Protein AF-A0A3B9IX77-F1 (afdb_monomer)

pLDDT: mean 91.35, std 9.13, range [47.88, 98.19]

Structure (mmCIF, N/CA/C/O backbone):
data_AF-A0A3B9IX77-F1
#
_entry.id   AF-A0A3B9IX77-F1
#
loop_
_atom_site.group_PDB
_atom_site.id
_atom_site.type_symbol
_atom_site.label_atom_id
_atom_site.label_alt_id
_atom_site.label_comp_id
_atom_site.label_asym_id
_atom_site.label_entity_id
_atom_site.label_seq_id
_atom_site.pdbx_PDB_ins_code
_atom_site.Cartn_x
_atom_site.Cartn_y
_atom_site.Cartn_z
_atom_site.occupancy
_atom_site.B_iso_or_equiv
_atom_site.auth_seq_id
_atom_site.auth_comp_id
_atom_site.auth_asym_id
_atom_site.auth_atom_id
_atom_site.pdbx_PDB_model_num
ATOM 1 N N . MET A 1 1 ? -24.310 -6.214 18.527 1.00 47.88 1 MET A N 1
ATOM 2 C CA . MET A 1 1 ? -22.890 -6.308 18.955 1.00 47.88 1 MET A CA 1
ATOM 3 C C . MET A 1 1 ? -21.971 -6.995 17.936 1.00 47.88 1 MET A C 1
ATOM 5 O O . MET A 1 1 ? -20.987 -6.367 17.569 1.00 47.88 1 MET A O 1
ATOM 9 N N . LYS A 1 2 ? -22.270 -8.206 17.424 1.00 55.91 2 LYS A N 1
ATOM 10 C CA . LYS A 1 2 ? -21.395 -8.940 16.468 1.00 55.91 2 LYS A CA 1
ATOM 11 C C . LYS A 1 2 ? -21.002 -8.159 15.198 1.00 55.91 2 LYS A C 1
ATOM 13 O O . LYS A 1 2 ? -19.842 -8.207 14.802 1.00 55.91 2 LYS A O 1
ATOM 18 N N . ASN A 1 3 ? -21.922 -7.383 14.615 1.00 70.31 3 ASN A N 1
ATOM 19 C CA . ASN A 1 3 ? -21.665 -6.647 13.365 1.00 70.31 3 ASN A CA 1
ATOM 20 C C . ASN A 1 3 ? -20.536 -5.606 13.466 1.00 70.31 3 ASN A C 1
ATOM 22 O O . ASN A 1 3 ? -19.781 -5.416 12.517 1.00 70.31 3 ASN A O 1
ATOM 26 N N . ASN A 1 4 ? -20.370 -4.964 14.628 1.00 81.62 4 ASN A N 1
ATOM 27 C CA . ASN A 1 4 ? -19.323 -3.954 14.811 1.00 81.62 4 ASN A CA 1
ATOM 28 C C . ASN A 1 4 ? -17.925 -4.573 14.921 1.00 81.62 4 ASN A C 1
ATOM 30 O O . ASN A 1 4 ? -16.951 -3.937 14.529 1.00 81.62 4 ASN A O 1
ATOM 34 N N . ILE A 1 5 ? -17.821 -5.802 15.437 1.00 87.75 5 ILE A N 1
ATOM 35 C CA . ILE A 1 5 ? -16.543 -6.515 15.544 1.00 87.75 5 ILE A CA 1
ATOM 36 C C . ILE A 1 5 ? -16.096 -6.974 14.155 1.00 87.75 5 ILE A C 1
ATOM 38 O O . ILE A 1 5 ? -14.975 -6.678 13.756 1.00 87.75 5 ILE A O 1
ATOM 42 N N . ILE A 1 6 ? -16.994 -7.606 13.390 1.00 92.19 6 ILE A N 1
ATOM 43 C CA . ILE A 1 6 ? -16.704 -8.063 12.021 1.00 92.19 6 ILE A CA 1
ATOM 44 C C . ILE A 1 6 ? -16.261 -6.888 11.146 1.00 92.19 6 ILE A C 1
ATOM 46 O O . ILE A 1 6 ? -15.238 -6.973 10.474 1.00 92.19 6 ILE A O 1
ATOM 50 N N . LYS A 1 7 ? -16.968 -5.752 11.220 1.00 92.00 7 LYS A N 1
ATOM 51 C CA . LYS A 1 7 ? -16.583 -4.538 10.493 1.00 92.00 7 LYS A CA 1
ATOM 52 C C . LYS A 1 7 ? -15.148 -4.099 10.814 1.00 92.00 7 LYS A C 1
ATOM 54 O O . LYS A 1 7 ? -14.388 -3.802 9.899 1.00 92.00 7 LYS A O 1
ATOM 59 N N . LYS A 1 8 ? -14.765 -4.062 12.094 1.00 91.00 8 LYS A N 1
ATOM 60 C CA . LYS A 1 8 ? -13.407 -3.664 12.501 1.00 91.00 8 LYS A CA 1
ATOM 61 C C . LYS A 1 8 ? -12.341 -4.631 11.997 1.00 91.00 8 LYS A C 1
ATOM 63 O O . LYS A 1 8 ? -11.287 -4.178 11.567 1.00 91.00 8 LYS A O 1
ATOM 68 N N . VAL A 1 9 ? -12.626 -5.933 12.012 1.00 94.38 9 VAL A N 1
ATOM 69 C CA . VAL A 1 9 ? -11.723 -6.951 11.455 1.00 94.38 9 VAL A CA 1
ATOM 70 C C . VAL A 1 9 ? -11.527 -6.732 9.957 1.00 94.38 9 VAL A C 1
ATOM 72 O O . VAL A 1 9 ? -10.393 -6.726 9.495 1.00 94.38 9 VAL A O 1
ATOM 75 N N . LEU A 1 10 ? -12.599 -6.476 9.204 1.00 95.69 10 LEU A N 1
ATOM 76 C CA . LEU A 1 10 ? -12.502 -6.205 7.766 1.00 95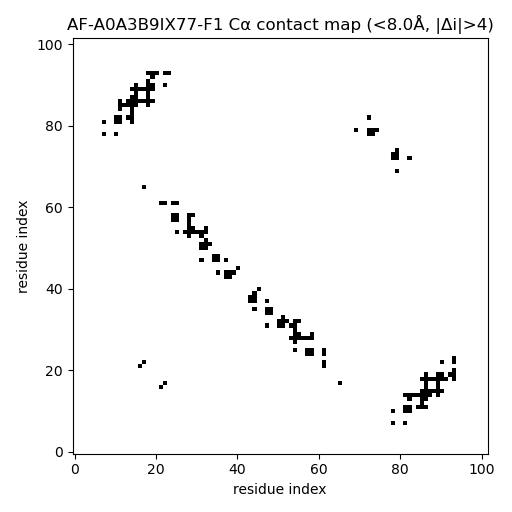.69 10 LEU A CA 1
ATOM 77 C C . LEU A 1 10 ? -11.697 -4.936 7.465 1.00 95.69 10 LEU A C 1
ATOM 79 O O . LEU A 1 10 ? -10.877 -4.942 6.554 1.00 95.69 10 LEU A O 1
ATOM 83 N N . ILE A 1 11 ? -11.881 -3.872 8.249 1.00 96.44 11 ILE A N 1
ATOM 84 C CA . ILE A 1 11 ? -11.089 -2.640 8.113 1.00 96.44 11 ILE A CA 1
ATOM 85 C C . ILE A 1 11 ? -9.606 -2.911 8.380 1.00 96.44 11 ILE A C 1
ATOM 87 O O . ILE A 1 11 ? -8.751 -2.434 7.636 1.00 96.44 11 ILE A O 1
ATOM 91 N N . ALA A 1 12 ? -9.301 -3.691 9.418 1.00 96.00 12 ALA A N 1
ATOM 92 C CA . ALA A 1 12 ? -7.932 -4.064 9.745 1.00 96.00 12 ALA A CA 1
ATOM 93 C C . ALA A 1 12 ? -7.291 -4.916 8.634 1.00 96.00 12 ALA A C 1
ATOM 95 O O . ALA A 1 12 ? -6.170 -4.644 8.211 1.00 96.00 12 ALA A O 1
ATOM 96 N N . LEU A 1 13 ? -8.014 -5.906 8.103 1.00 97.44 13 LEU A N 1
ATOM 97 C CA . LEU A 1 13 ? -7.552 -6.717 6.972 1.00 97.44 13 LEU A CA 1
ATOM 98 C C . LEU A 1 13 ? -7.326 -5.868 5.720 1.00 97.44 13 LEU A C 1
ATOM 100 O O . LEU A 1 13 ? -6.309 -6.025 5.054 1.00 97.44 13 LEU A O 1
ATOM 104 N N . HIS A 1 14 ? -8.235 -4.937 5.431 1.00 97.12 14 HIS A N 1
ATOM 105 C CA . HIS A 1 14 ? -8.089 -4.006 4.316 1.00 97.12 14 HIS A CA 1
ATOM 106 C C . HIS A 1 14 ? -6.860 -3.106 4.483 1.00 97.12 14 HIS A C 1
ATOM 108 O O . HIS A 1 14 ? -6.093 -2.951 3.540 1.00 97.12 14 HIS A O 1
ATOM 114 N N . GLY A 1 15 ? -6.617 -2.570 5.684 1.00 97.25 15 GLY A N 1
ATOM 115 C CA . GLY A 1 15 ? -5.406 -1.801 5.990 1.00 97.25 15 GLY A CA 1
ATOM 116 C C . GLY A 1 15 ? -4.128 -2.610 5.767 1.00 97.25 15 GLY A C 1
ATOM 117 O O . GLY A 1 15 ? -3.234 -2.150 5.061 1.00 97.25 15 GLY A O 1
ATOM 118 N N . LEU A 1 16 ? -4.069 -3.841 6.288 1.00 97.44 16 LEU A N 1
ATOM 119 C CA . LEU A 1 16 ? -2.938 -4.752 6.068 1.00 97.44 16 LEU A CA 1
ATOM 120 C C . LEU A 1 16 ? -2.723 -5.043 4.579 1.00 97.44 16 LEU A C 1
ATOM 122 O O . LEU A 1 16 ? -1.593 -4.999 4.099 1.00 97.44 16 LEU A O 1
ATOM 126 N N . PHE A 1 17 ? -3.804 -5.307 3.844 1.00 97.19 17 PHE A N 1
ATOM 127 C CA . PHE A 1 17 ? -3.749 -5.596 2.415 1.00 97.19 17 PHE A CA 1
ATOM 128 C C . PHE A 1 17 ? -3.231 -4.398 1.615 1.00 97.19 17 PHE A C 1
ATOM 130 O O . PHE A 1 17 ? -2.339 -4.561 0.788 1.00 97.19 17 PHE A O 1
ATOM 137 N N . GLN A 1 18 ? -3.725 -3.188 1.894 1.00 96.88 18 GLN A N 1
ATOM 138 C CA . GLN A 1 18 ? -3.222 -1.966 1.259 1.00 96.88 18 GLN A CA 1
ATOM 139 C C . GLN A 1 18 ? -1.749 -1.717 1.597 1.00 96.88 18 GLN A C 1
ATOM 141 O O . GLN A 1 18 ? -0.966 -1.388 0.712 1.00 96.88 18 GLN A O 1
ATOM 146 N N . GLY A 1 19 ? -1.358 -1.926 2.856 1.00 96.12 19 GLY A N 1
ATOM 147 C CA . GLY A 1 19 ? 0.012 -1.696 3.309 1.00 96.12 19 GLY A CA 1
ATOM 148 C C . GLY A 1 19 ? 1.02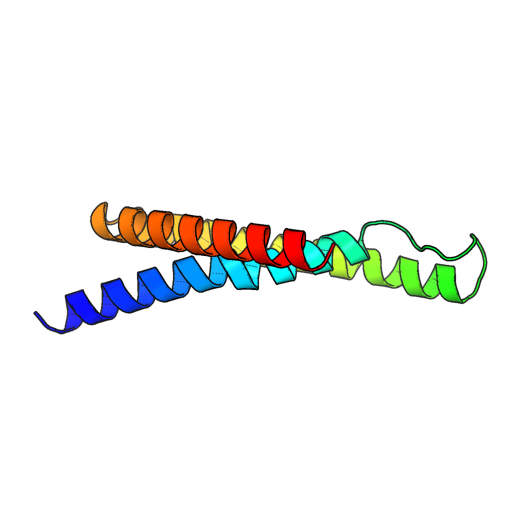0 -2.703 2.765 1.00 96.12 19 GLY A C 1
ATOM 149 O O . GLY A 1 19 ? 2.169 -2.337 2.565 1.00 96.12 19 GLY A O 1
ATOM 150 N N . PHE A 1 20 ? 0.611 -3.949 2.514 1.00 96.62 20 PHE A N 1
ATOM 151 C CA . PHE A 1 20 ? 1.511 -4.989 2.015 1.00 96.62 20 PHE A CA 1
ATOM 152 C C . PHE A 1 20 ? 1.358 -5.224 0.508 1.00 96.62 20 PHE A C 1
ATOM 154 O O . PHE A 1 20 ? 2.274 -4.964 -0.267 1.00 96.62 20 PHE A O 1
ATOM 161 N N . ILE A 1 21 ? 0.183 -5.690 0.076 1.00 95.94 21 ILE A N 1
ATOM 162 C CA . ILE A 1 21 ? -0.085 -6.044 -1.325 1.00 95.94 21 ILE A CA 1
ATOM 163 C C . ILE A 1 21 ? -0.219 -4.791 -2.191 1.00 95.94 21 ILE A C 1
ATOM 165 O O . ILE A 1 21 ? 0.295 -4.765 -3.305 1.00 95.94 21 ILE A O 1
ATOM 169 N N . GLY A 1 22 ? -0.862 -3.739 -1.678 1.00 96.00 22 GLY A N 1
ATOM 170 C CA . GLY A 1 22 ? -0.961 -2.457 -2.382 1.00 96.00 22 GLY A CA 1
ATOM 171 C C . GLY A 1 22 ? 0.409 -1.819 -2.627 1.00 96.00 22 GLY A C 1
ATOM 172 O O . GLY A 1 22 ? 0.689 -1.372 -3.739 1.00 96.00 22 GLY A O 1
ATOM 173 N N . LEU A 1 23 ? 1.303 -1.858 -1.632 1.00 95.81 23 LEU A N 1
ATOM 174 C CA . LEU A 1 23 ? 2.684 -1.413 -1.820 1.00 95.81 23 LEU A CA 1
ATOM 175 C C . LEU A 1 23 ? 3.473 -2.304 -2.778 1.00 95.81 23 LEU A C 1
ATOM 177 O O . LEU A 1 23 ? 4.187 -1.762 -3.614 1.00 95.81 23 LEU A O 1
ATOM 181 N N . TRP A 1 24 ? 3.317 -3.630 -2.723 1.00 94.81 24 TRP A N 1
ATOM 182 C CA . TRP A 1 24 ? 3.938 -4.526 -3.705 1.00 94.81 24 TRP A CA 1
ATOM 183 C C . TRP A 1 24 ? 3.489 -4.203 -5.134 1.00 94.81 24 TRP A C 1
ATOM 185 O O . TRP A 1 24 ? 4.314 -4.071 -6.032 1.00 94.81 24 TRP A O 1
ATOM 195 N N . TRP A 1 25 ? 2.190 -3.987 -5.336 1.00 95.88 25 TRP A N 1
ATOM 196 C CA . TRP A 1 25 ? 1.632 -3.559 -6.617 1.00 95.88 25 TRP A CA 1
AT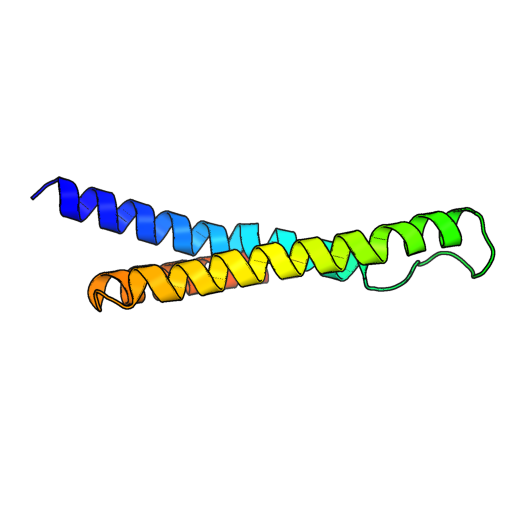OM 197 C C . TRP A 1 25 ? 2.230 -2.231 -7.094 1.00 95.88 25 TRP A C 1
ATOM 199 O O . TRP A 1 25 ? 2.676 -2.123 -8.234 1.00 95.88 25 TRP A O 1
ATOM 209 N N . SER A 1 26 ? 2.293 -1.226 -6.215 1.00 95.69 26 SER A N 1
ATOM 210 C CA . SER A 1 26 ? 2.909 0.063 -6.541 1.00 95.69 26 SER A CA 1
ATOM 211 C C . SER A 1 26 ? 4.408 -0.064 -6.821 1.00 95.69 26 SER A C 1
ATOM 213 O O . SER A 1 26 ? 4.921 0.662 -7.665 1.00 95.69 26 SER A O 1
ATOM 215 N N . PHE A 1 27 ? 5.110 -0.964 -6.133 1.00 93.75 27 PHE A N 1
ATOM 216 C CA . PHE A 1 27 ? 6.534 -1.220 -6.328 1.00 93.75 27 PHE A CA 1
ATOM 217 C C . PHE A 1 27 ? 6.816 -1.850 -7.695 1.00 93.75 27 PHE A C 1
ATOM 219 O O . PHE A 1 27 ? 7.710 -1.392 -8.398 1.00 93.75 27 PHE A O 1
ATOM 226 N N . VAL A 1 28 ? 5.997 -2.817 -8.127 1.00 93.06 28 VAL A N 1
ATOM 227 C CA . VAL A 1 28 ? 6.047 -3.350 -9.502 1.00 93.06 28 VAL A CA 1
ATOM 228 C C . VAL A 1 28 ? 5.735 -2.253 -10.524 1.00 93.06 28 VAL A C 1
ATOM 230 O O . VAL A 1 28 ? 6.409 -2.152 -11.543 1.00 93.06 28 VAL A O 1
ATOM 233 N N . GLY A 1 29 ? 4.767 -1.378 -10.231 1.00 94.62 29 GLY A N 1
ATOM 234 C CA . GLY A 1 29 ? 4.480 -0.223 -11.082 1.00 94.62 29 GLY A CA 1
ATOM 235 C C . GLY A 1 29 ? 5.677 0.722 -11.233 1.00 94.62 29 GLY A C 1
ATOM 236 O O . GLY A 1 29 ? 5.937 1.198 -12.334 1.00 94.62 29 GLY A O 1
ATOM 237 N N . ILE A 1 30 ? 6.441 0.953 -10.158 1.00 93.12 30 ILE A N 1
ATOM 238 C CA . ILE A 1 30 ? 7.699 1.713 -10.217 1.00 93.12 30 ILE A CA 1
ATOM 239 C C . ILE A 1 30 ? 8.717 0.985 -11.093 1.00 93.12 30 ILE A C 1
ATOM 241 O O . ILE A 1 30 ? 9.313 1.634 -11.944 1.00 93.12 30 ILE A O 1
ATOM 245 N N . ALA A 1 31 ? 8.868 -0.333 -10.929 1.00 90.69 31 ALA A N 1
ATOM 246 C CA . ALA A 1 31 ? 9.795 -1.134 -11.726 1.00 90.69 31 ALA A CA 1
ATOM 247 C C . ALA A 1 31 ? 9.520 -1.024 -13.237 1.00 90.69 31 ALA A C 1
ATOM 249 O O . ALA A 1 31 ? 10.464 -0.954 -14.010 1.00 90.69 31 ALA A O 1
ATOM 250 N N . PHE A 1 32 ? 8.251 -0.935 -13.650 1.00 90.44 32 PHE A N 1
ATOM 251 C CA . PHE A 1 32 ? 7.871 -0.721 -15.055 1.00 90.44 32 PHE A CA 1
ATOM 252 C C . PHE A 1 32 ? 8.119 0.708 -15.565 1.00 90.44 32 PHE A C 1
ATOM 254 O O . PHE A 1 32 ? 8.207 0.915 -16.769 1.00 90.44 32 PHE A O 1
ATOM 261 N N . ILE A 1 33 ? 8.189 1.708 -14.680 1.00 90.75 33 ILE A N 1
ATOM 262 C CA . ILE A 1 33 ? 8.491 3.103 -15.055 1.00 90.75 33 ILE A CA 1
ATOM 263 C C . ILE A 1 33 ? 10.003 3.333 -15.123 1.00 90.75 33 ILE A C 1
ATOM 265 O O . ILE A 1 33 ? 10.492 4.085 -15.973 1.00 90.75 33 ILE A O 1
ATOM 269 N N . THR A 1 34 ? 10.752 2.748 -14.187 1.00 84.25 34 THR A N 1
ATOM 270 C CA . THR A 1 34 ? 12.212 2.801 -14.205 1.00 84.25 34 THR A CA 1
ATOM 271 C C . THR A 1 34 ? 12.712 2.065 -15.441 1.00 84.25 34 THR A C 1
ATOM 273 O O . THR A 1 34 ? 12.346 0.921 -15.665 1.00 84.25 34 THR A O 1
ATOM 276 N N . HIS A 1 35 ? 13.472 2.786 -16.261 1.00 67.19 35 HIS A N 1
ATOM 277 C CA . HIS A 1 35 ? 13.782 2.461 -17.650 1.00 67.19 35 HIS A CA 1
ATOM 278 C C . HIS A 1 35 ? 14.434 1.085 -17.880 1.00 67.19 35 HIS A C 1
ATOM 280 O O . HIS A 1 35 ? 14.989 0.505 -16.946 1.00 67.19 35 HIS A O 1
ATOM 286 N N . PRO A 1 36 ? 14.407 0.611 -19.141 1.00 61.16 36 PRO A N 1
ATOM 287 C CA . PRO A 1 36 ? 14.916 -0.696 -19.541 1.00 61.16 36 PRO A CA 1
ATOM 288 C C . PRO A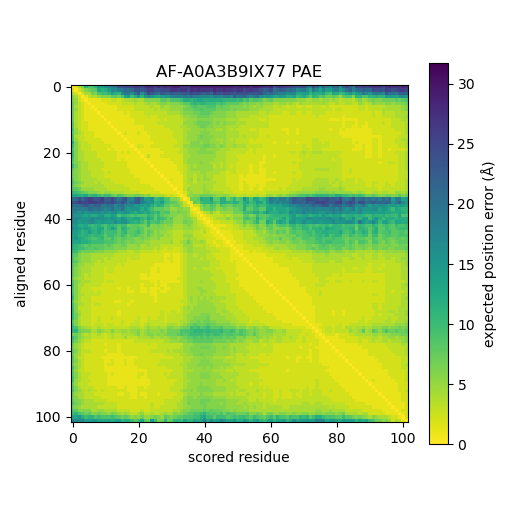 1 36 ? 16.400 -0.863 -19.188 1.00 61.16 36 PRO A C 1
ATOM 290 O O . PRO A 1 36 ? 17.202 0.022 -19.486 1.00 61.16 36 PRO A O 1
ATOM 293 N N . ASP A 1 37 ? 16.795 -2.027 -18.664 1.00 66.75 37 ASP A N 1
ATOM 294 C CA . ASP A 1 37 ? 18.208 -2.467 -18.680 1.00 66.75 37 ASP A CA 1
ATOM 295 C C . ASP A 1 37 ? 18.716 -2.686 -20.128 1.00 66.75 37 ASP A C 1
ATOM 297 O O . ASP A 1 37 ? 19.912 -2.864 -20.382 1.00 66.75 37 ASP A O 1
ATOM 301 N N . SER A 1 38 ? 17.791 -2.680 -21.091 1.00 76.31 38 SER A N 1
ATOM 302 C CA . SER A 1 38 ? 18.001 -2.853 -22.524 1.00 76.31 38 SER A CA 1
ATOM 303 C C . SER A 1 38 ? 18.693 -1.637 -23.160 1.00 76.31 38 SER A C 1
ATOM 305 O O . SER A 1 38 ? 18.510 -0.491 -22.756 1.00 76.31 38 SER A O 1
ATOM 307 N N . SER A 1 39 ? 19.511 -1.864 -24.192 1.00 82.88 39 SER A N 1
ATOM 308 C CA . SER A 1 39 ? 20.179 -0.770 -24.914 1.00 82.88 39 SER A CA 1
ATOM 309 C C . SER A 1 39 ? 19.198 -0.009 -25.819 1.00 82.88 39 SER A C 1
ATOM 311 O O . SER A 1 39 ? 18.410 -0.656 -26.507 1.00 82.88 39 SER A O 1
ATOM 313 N N . PRO A 1 40 ? 19.274 1.333 -25.910 1.00 82.25 40 P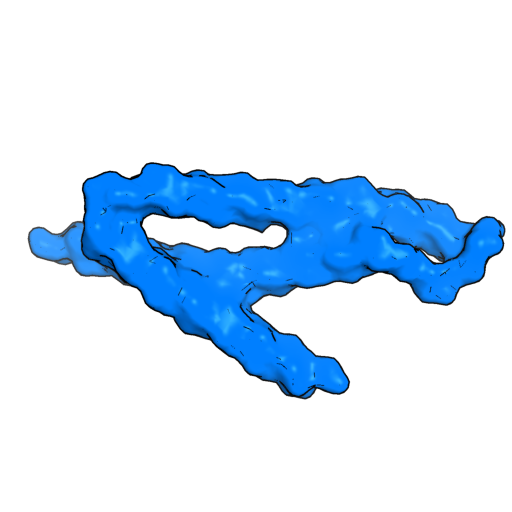RO A N 1
ATOM 314 C CA . PRO A 1 40 ? 18.399 2.107 -26.787 1.00 82.25 40 PRO A CA 1
ATOM 315 C C . PRO A 1 40 ? 18.426 1.617 -28.240 1.00 82.25 40 PRO A C 1
ATOM 317 O O . PRO A 1 40 ? 19.497 1.417 -28.818 1.00 82.25 40 PRO A O 1
ATOM 320 N N . GLY A 1 41 ? 17.242 1.456 -28.836 1.00 80.81 41 GLY A N 1
ATOM 321 C CA . GLY A 1 41 ? 17.076 1.024 -30.229 1.00 80.81 41 GLY A CA 1
ATOM 322 C C . GLY A 1 41 ? 17.123 -0.491 -30.459 1.00 80.81 41 GLY A C 1
ATOM 323 O O . GLY A 1 41 ? 17.123 -0.922 -31.613 1.00 80.81 41 GLY A O 1
ATOM 324 N N . THR A 1 42 ? 17.166 -1.312 -29.403 1.00 87.06 42 THR A N 1
ATOM 325 C CA . THR A 1 42 ? 16.904 -2.754 -29.522 1.00 87.06 42 THR A CA 1
ATOM 326 C C . THR A 1 42 ? 15.402 -3.037 -29.519 1.00 87.06 42 THR A C 1
ATOM 328 O O . THR A 1 42 ? 14.600 -2.238 -29.046 1.00 87.06 42 THR A O 1
ATOM 331 N N . LYS A 1 43 ? 15.007 -4.213 -30.015 1.00 84.62 43 LYS A N 1
ATOM 332 C CA . LYS A 1 43 ? 13.617 -4.683 -29.910 1.00 84.62 43 LYS A CA 1
ATOM 333 C C . LYS A 1 43 ? 13.140 -4.725 -28.452 1.00 84.62 43 LYS A C 1
ATOM 335 O O . LYS A 1 43 ? 12.020 -4.328 -28.163 1.00 84.62 43 LYS A O 1
ATOM 340 N N . ASP A 1 44 ? 14.018 -5.156 -27.551 1.00 83.88 44 ASP A N 1
ATOM 341 C CA . ASP A 1 44 ? 13.725 -5.266 -26.120 1.00 83.88 44 ASP A CA 1
ATOM 342 C C . ASP A 1 44 ? 13.485 -3.881 -25.486 1.00 83.88 44 ASP A C 1
ATOM 344 O O . ASP A 1 44 ? 12.601 -3.728 -24.653 1.00 83.88 44 ASP A O 1
ATOM 348 N N . TRP A 1 45 ? 14.186 -2.840 -25.956 1.00 84.44 45 TRP A N 1
ATOM 349 C CA . TRP A 1 45 ? 13.945 -1.454 -25.540 1.00 84.44 45 TRP A CA 1
ATOM 350 C C . TRP A 1 45 ? 12.532 -0.968 -25.887 1.00 84.44 45 TRP A C 1
ATOM 352 O O . TRP A 1 45 ? 11.869 -0.360 -25.050 1.00 84.44 45 TRP A O 1
ATOM 362 N N . GLU A 1 46 ? 12.053 -1.248 -27.103 1.00 84.44 46 GLU A N 1
ATOM 363 C CA . GLU A 1 46 ? 10.697 -0.869 -27.525 1.00 84.44 46 GLU A CA 1
ATOM 364 C C . GLU A 1 46 ? 9.614 -1.603 -26.714 1.00 84.44 46 GLU A C 1
ATOM 366 O O . GLU A 1 46 ? 8.567 -1.029 -26.403 1.00 84.44 46 GLU A O 1
ATOM 371 N N . GLU A 1 47 ? 9.859 -2.866 -26.353 1.00 84.00 47 GLU A N 1
ATOM 372 C CA . GLU A 1 47 ? 8.949 -3.658 -25.516 1.00 84.00 47 GLU A CA 1
ATOM 373 C C . GLU A 1 47 ? 8.898 -3.138 -24.074 1.00 84.00 47 GLU A C 1
ATOM 375 O O . GLU A 1 47 ? 7.811 -2.996 -23.508 1.00 84.00 47 GLU A O 1
ATOM 380 N N . ASP A 1 48 ? 10.051 -2.795 -23.503 1.00 84.56 48 ASP A N 1
ATOM 381 C CA . ASP A 1 48 ? 10.147 -2.268 -22.145 1.00 84.56 48 ASP A CA 1
ATOM 382 C C . ASP A 1 48 ? 9.523 -0.857 -22.036 1.00 84.56 48 ASP A C 1
ATOM 384 O O . ASP A 1 48 ? 8.787 -0.568 -21.087 1.00 84.56 48 ASP A O 1
ATOM 388 N N . GLU A 1 49 ? 9.706 0.014 -23.039 1.00 88.38 49 GLU A N 1
ATOM 389 C CA . GLU A 1 49 ? 9.041 1.328 -23.092 1.00 88.38 49 GLU A CA 1
ATOM 390 C C . GLU A 1 49 ? 7.508 1.217 -23.146 1.00 88.38 49 GLU A C 1
ATOM 392 O O . GLU A 1 49 ? 6.794 2.048 -22.571 1.00 88.38 49 GLU A O 1
ATOM 397 N N . ALA A 1 50 ? 6.975 0.169 -23.783 1.00 88.69 50 ALA A N 1
ATOM 398 C CA . ALA A 1 50 ? 5.534 -0.064 -23.858 1.00 88.69 50 ALA A CA 1
ATOM 399 C C . ALA A 1 50 ? 4.897 -0.382 -22.488 1.00 88.69 50 ALA A C 1
ATOM 401 O O . ALA A 1 50 ? 3.681 -0.231 -22.327 1.00 88.69 50 ALA A O 1
ATOM 402 N N . LEU A 1 51 ? 5.692 -0.781 -21.486 1.00 90.00 51 LEU A N 1
ATOM 403 C CA . LEU A 1 51 ? 5.227 -1.059 -20.122 1.00 90.00 51 LEU A CA 1
ATOM 404 C C . LEU A 1 51 ? 5.165 0.193 -19.234 1.00 90.00 51 LEU A C 1
ATOM 406 O O . LEU A 1 51 ? 4.445 0.191 -18.230 1.00 90.00 51 LEU A O 1
ATOM 410 N N . ILE A 1 52 ? 5.821 1.291 -19.617 1.00 91.62 52 ILE A N 1
ATOM 411 C CA . ILE A 1 52 ? 5.845 2.539 -18.837 1.00 91.62 52 ILE A CA 1
ATOM 412 C C . ILE A 1 52 ? 4.425 3.058 -18.524 1.00 91.62 52 ILE A C 1
ATOM 414 O O . ILE A 1 52 ? 4.135 3.345 -17.355 1.00 91.62 52 ILE A O 1
ATOM 418 N N . PRO A 1 53 ? 3.480 3.143 -19.490 1.00 94.25 53 PRO A N 1
ATOM 419 C CA . PRO A 1 53 ? 2.108 3.562 -19.197 1.00 94.25 53 PRO A CA 1
ATOM 420 C C . PRO A 1 53 ? 1.398 2.630 -18.209 1.00 94.25 53 PRO A C 1
ATOM 422 O O . PRO A 1 53 ? 0.616 3.093 -17.375 1.00 94.25 53 PRO A O 1
ATOM 425 N N . VAL A 1 54 ? 1.684 1.324 -18.272 1.00 93.69 54 VAL A N 1
ATOM 426 C CA . VAL A 1 54 ? 1.121 0.327 -17.351 1.00 93.69 54 VAL A CA 1
ATOM 427 C C . VAL A 1 54 ? 1.584 0.619 -15.928 1.00 93.69 54 VAL A C 1
ATOM 429 O O . VAL A 1 54 ? 0.752 0.665 -15.021 1.00 93.69 54 VAL A O 1
ATOM 432 N N . GLY A 1 55 ? 2.873 0.912 -15.733 1.00 94.69 55 GLY A N 1
ATOM 433 C CA . GLY A 1 55 ? 3.418 1.280 -14.427 1.00 94.69 55 GLY A CA 1
ATOM 434 C C . GLY A 1 55 ? 2.714 2.488 -13.798 1.00 94.69 55 GLY A C 1
ATOM 435 O O . GLY A 1 55 ? 2.300 2.435 -12.635 1.00 94.69 55 GLY A O 1
ATOM 436 N N . TYR A 1 56 ? 2.461 3.547 -14.577 1.00 95.75 56 TYR A N 1
ATOM 437 C CA . TYR A 1 56 ? 1.703 4.712 -14.097 1.00 95.75 56 TYR A CA 1
ATOM 438 C C . TYR A 1 56 ? 0.262 4.365 -13.710 1.00 95.75 56 TYR A C 1
ATOM 440 O O . TYR A 1 56 ? -0.214 4.801 -12.659 1.00 95.75 56 TYR A O 1
ATOM 448 N N . ILE A 1 57 ? -0.432 3.563 -14.524 1.00 97.19 57 ILE A N 1
ATOM 449 C CA . ILE A 1 57 ? -1.804 3.120 -14.234 1.00 97.19 57 ILE A CA 1
ATOM 450 C C . ILE A 1 57 ? -1.840 2.299 -12.940 1.00 97.19 57 ILE A C 1
ATOM 452 O O . ILE A 1 57 ? -2.730 2.495 -12.111 1.00 97.19 57 ILE A O 1
ATOM 456 N N . MET A 1 58 ? -0.859 1.419 -12.725 1.00 97.25 58 MET A N 1
ATOM 457 C CA . MET A 1 58 ? -0.761 0.607 -11.512 1.00 97.25 58 MET A CA 1
ATOM 458 C C . MET A 1 58 ? -0.652 1.471 -10.251 1.00 97.25 58 MET A C 1
ATOM 460 O O . MET A 1 58 ? -1.424 1.271 -9.307 1.00 97.25 58 MET A O 1
ATOM 464 N N . ILE A 1 59 ? 0.253 2.456 -10.247 1.00 97.25 59 ILE A N 1
ATOM 465 C CA . ILE A 1 59 ? 0.426 3.391 -9.124 1.00 97.25 59 ILE A CA 1
ATOM 466 C C . ILE A 1 59 ? -0.842 4.228 -8.924 1.00 97.25 59 ILE A C 1
ATOM 468 O O . ILE A 1 59 ? -1.300 4.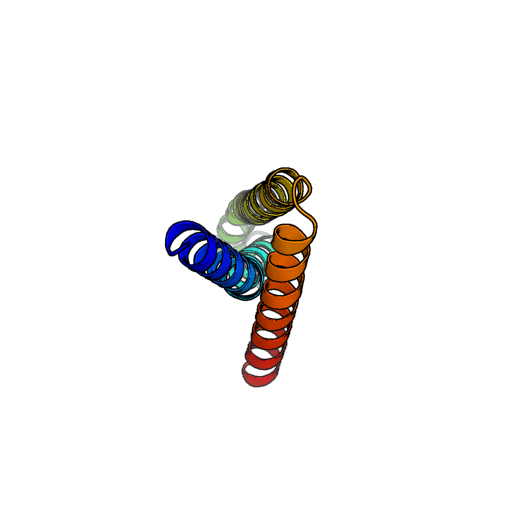402 -7.794 1.00 97.25 59 ILE A O 1
ATOM 472 N N . LEU A 1 60 ? -1.454 4.708 -10.010 1.00 97.56 60 LEU A N 1
ATOM 473 C CA . LEU A 1 60 ? -2.674 5.508 -9.947 1.00 97.56 60 LEU A CA 1
ATOM 474 C C . LEU A 1 60 ? -3.835 4.734 -9.307 1.00 97.56 60 LEU A C 1
ATOM 476 O O . LEU A 1 60 ? -4.508 5.266 -8.425 1.00 97.56 60 LEU A O 1
ATOM 480 N N . ILE A 1 61 ? -4.048 3.472 -9.697 1.00 97.31 61 ILE A N 1
ATOM 481 C CA . ILE A 1 61 ? -5.077 2.606 -9.100 1.00 97.31 61 ILE A CA 1
ATOM 482 C C . ILE A 1 61 ? -4.839 2.447 -7.596 1.00 97.31 61 ILE A C 1
ATOM 484 O O . ILE A 1 61 ? -5.776 2.601 -6.808 1.00 97.31 61 ILE A O 1
ATOM 488 N N . TYR A 1 62 ? -3.594 2.188 -7.186 1.00 97.38 62 TYR A N 1
ATOM 489 C CA . TYR A 1 62 ? -3.241 2.076 -5.772 1.00 97.38 62 TYR A CA 1
ATOM 490 C C . TYR A 1 62 ? -3.572 3.364 -5.000 1.00 97.38 62 TYR A C 1
ATOM 492 O O . TYR A 1 62 ? -4.262 3.314 -3.978 1.00 97.38 62 TYR A O 1
ATOM 500 N N . LEU A 1 63 ? -3.161 4.526 -5.516 1.00 97.50 63 LEU A N 1
ATOM 501 C CA . LEU A 1 63 ? -3.422 5.820 -4.881 1.00 97.50 63 LEU A CA 1
ATOM 502 C C . LEU A 1 63 ? -4.920 6.135 -4.783 1.00 97.50 63 LEU A C 1
ATOM 504 O O . LEU A 1 63 ? -5.369 6.629 -3.748 1.00 97.50 63 LEU A O 1
ATOM 508 N N . ILE A 1 64 ? -5.705 5.818 -5.818 1.00 97.94 64 ILE A N 1
ATOM 509 C CA . ILE A 1 64 ? -7.162 6.014 -5.816 1.00 97.94 64 ILE A CA 1
ATOM 510 C C . ILE A 1 64 ? -7.818 5.168 -4.721 1.00 97.94 64 ILE A C 1
ATOM 512 O O . ILE A 1 64 ? -8.627 5.687 -3.949 1.00 97.94 64 ILE A O 1
ATOM 516 N N . ILE A 1 65 ? -7.464 3.884 -4.612 1.00 97.06 65 ILE A N 1
ATOM 517 C CA . ILE A 1 65 ? -8.039 2.988 -3.598 1.00 97.06 65 ILE A CA 1
ATOM 518 C C . ILE A 1 65 ? -7.630 3.435 -2.190 1.00 97.06 65 ILE A C 1
ATOM 520 O O . ILE A 1 65 ? -8.465 3.461 -1.278 1.00 97.06 65 ILE A O 1
ATOM 524 N N . LEU A 1 66 ? -6.369 3.830 -2.004 1.00 97.12 66 LEU A N 1
ATOM 525 C CA . LEU A 1 66 ? -5.876 4.338 -0.729 1.00 97.12 66 LEU A CA 1
ATOM 526 C C . LEU A 1 66 ? -6.631 5.612 -0.316 1.00 97.12 66 LEU A C 1
ATOM 528 O O . LEU A 1 66 ? -7.158 5.682 0.795 1.00 97.12 66 LEU A O 1
ATOM 532 N N . ALA A 1 67 ? -6.764 6.583 -1.223 1.00 97.31 67 ALA A N 1
ATOM 533 C CA . ALA A 1 67 ? -7.498 7.824 -0.982 1.00 97.31 67 ALA A CA 1
ATOM 534 C C . ALA A 1 67 ? -8.984 7.572 -0.679 1.00 97.31 67 ALA A C 1
ATOM 536 O O . ALA A 1 67 ? -9.524 8.126 0.283 1.00 97.31 67 ALA A O 1
ATOM 537 N N . ALA A 1 68 ? -9.635 6.687 -1.440 1.00 97.00 68 ALA A N 1
ATOM 538 C CA . ALA A 1 68 ? -11.017 6.283 -1.192 1.00 97.00 68 ALA A CA 1
ATOM 539 C C . ALA A 1 68 ? -11.181 5.649 0.199 1.00 97.00 68 ALA A C 1
ATOM 541 O O . ALA A 1 68 ? -12.143 5.945 0.906 1.00 97.00 68 ALA A O 1
ATOM 542 N N . SER A 1 69 ? -10.214 4.840 0.637 1.00 95.75 69 SER A N 1
ATOM 543 C CA . SER A 1 69 ? -10.223 4.217 1.967 1.00 95.75 69 SER A CA 1
ATOM 544 C C . SER A 1 69 ? -10.187 5.264 3.083 1.00 95.75 69 SER A C 1
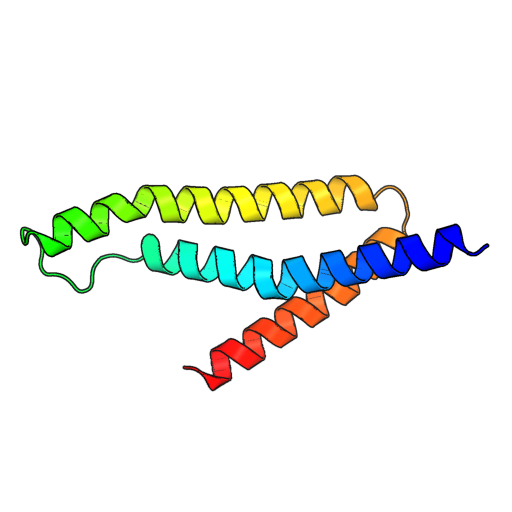ATOM 546 O O . SER A 1 69 ? -11.003 5.216 4.006 1.00 95.75 69 SER A O 1
ATOM 548 N N . PHE A 1 70 ? -9.303 6.261 2.976 1.00 96.19 70 PHE A N 1
ATOM 549 C CA . PHE A 1 70 ? -9.269 7.381 3.920 1.00 96.19 70 PHE A CA 1
ATOM 550 C C . PHE A 1 70 ? -10.573 8.181 3.906 1.00 96.19 70 PHE A C 1
ATOM 552 O O . PHE A 1 70 ? -11.098 8.513 4.970 1.00 96.19 70 PHE A O 1
ATOM 559 N N . TYR A 1 71 ? -11.128 8.447 2.722 1.00 96.31 71 TYR A N 1
ATOM 560 C CA . TYR A 1 71 ? -12.392 9.166 2.587 1.00 96.31 71 TYR A CA 1
ATOM 561 C C . TYR A 1 71 ? -13.565 8.423 3.242 1.00 96.31 71 TYR A C 1
ATOM 563 O O . TYR A 1 71 ? -14.387 9.058 3.895 1.00 96.31 71 TYR A O 1
ATOM 571 N N . ILE A 1 72 ? -13.631 7.094 3.115 1.00 94.06 72 ILE A N 1
ATOM 572 C CA . ILE A 1 72 ? -14.707 6.272 3.688 1.00 94.06 72 ILE A CA 1
ATOM 573 C C . ILE A 1 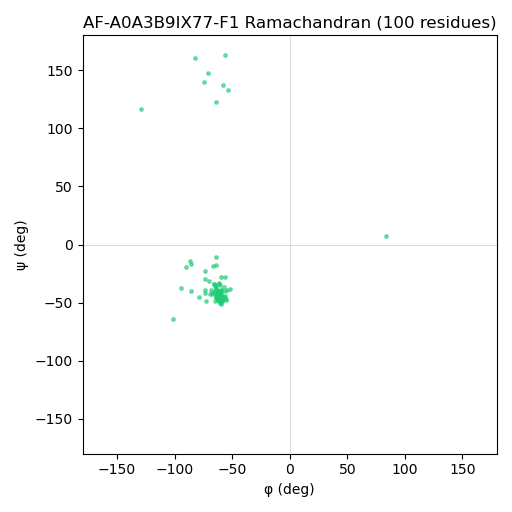72 ? -14.560 6.133 5.211 1.00 94.06 72 ILE A C 1
ATOM 575 O O . ILE A 1 72 ? -15.551 6.202 5.939 1.00 94.06 72 ILE A O 1
ATOM 579 N N . PHE A 1 73 ? -13.343 5.929 5.726 1.00 93.56 73 PHE A N 1
ATOM 580 C CA . PHE A 1 73 ? -13.144 5.637 7.152 1.00 93.56 73 PHE A CA 1
ATOM 581 C C . PHE A 1 73 ? -13.019 6.875 8.045 1.00 93.56 73 PHE A C 1
ATOM 583 O O . PHE A 1 73 ? -13.183 6.743 9.261 1.00 93.56 73 PHE A O 1
ATOM 590 N N . LYS A 1 74 ? -12.801 8.075 7.483 1.00 92.12 74 LYS A N 1
ATOM 591 C CA . LYS A 1 74 ? -12.707 9.330 8.260 1.00 92.12 74 LYS A CA 1
ATOM 592 C C . LYS A 1 74 ? -13.941 9.615 9.122 1.00 92.12 74 LYS A C 1
ATOM 594 O O . LYS A 1 74 ? -13.813 10.245 10.166 1.00 92.12 74 LYS A O 1
ATOM 599 N N . GLU A 1 75 ? -15.111 9.125 8.708 1.00 89.94 75 GLU A N 1
ATOM 600 C CA . GLU A 1 75 ? -16.400 9.353 9.376 1.00 89.94 75 GLU A CA 1
ATOM 601 C C . GLU A 1 75 ? -16.416 8.839 10.823 1.00 89.94 75 GLU A C 1
ATOM 603 O O . GLU A 1 75 ? -17.146 9.348 11.673 1.00 89.94 75 GLU A O 1
ATOM 608 N N . LYS A 1 76 ? -15.609 7.815 11.135 1.00 92.94 76 LYS A N 1
ATOM 609 C CA . LYS A 1 76 ? -15.519 7.247 12.484 1.00 92.94 76 LYS A CA 1
ATOM 610 C C . LYS A 1 76 ? -14.071 7.166 12.933 1.00 92.94 76 LYS A C 1
ATOM 612 O O . LYS A 1 76 ? -13.297 6.362 12.423 1.00 92.94 76 LYS A O 1
ATOM 617 N N . LYS A 1 77 ? -13.739 7.906 13.998 1.00 92.31 77 LYS A N 1
ATOM 618 C CA . LYS A 1 77 ? -12.386 7.937 14.582 1.00 92.31 77 LYS A CA 1
ATOM 619 C C . LYS A 1 77 ? -11.832 6.540 14.896 1.00 92.31 77 LYS A C 1
ATOM 621 O O . LYS A 1 77 ? -10.657 6.283 14.670 1.00 92.31 77 LYS A O 1
ATOM 626 N N . SER A 1 78 ? -12.665 5.615 15.377 1.00 93.00 78 SER A N 1
ATOM 627 C CA . SER A 1 78 ? -12.229 4.235 15.638 1.00 93.00 78 SER A CA 1
ATOM 628 C C . SER A 1 78 ? -11.849 3.463 14.377 1.00 93.00 78 SER A C 1
ATOM 630 O O . SER A 1 78 ? -10.973 2.607 14.433 1.00 93.00 78 SER A O 1
ATOM 632 N N . ASP A 1 79 ? -12.532 3.736 13.268 1.00 94.94 79 ASP A N 1
ATOM 633 C CA . ASP A 1 79 ? -12.387 3.000 12.015 1.00 94.94 79 ASP A CA 1
ATOM 634 C C . ASP A 1 79 ? -11.129 3.474 11.286 1.00 94.94 79 ASP A C 1
ATOM 636 O O . ASP A 1 79 ? -10.311 2.649 10.889 1.00 94.94 79 ASP A O 1
ATOM 640 N N . ILE A 1 80 ? -10.907 4.792 11.216 1.00 95.38 80 ILE A N 1
ATOM 641 C CA . ILE A 1 80 ? -9.671 5.347 10.651 1.00 95.38 80 ILE A CA 1
ATOM 642 C C . ILE A 1 80 ? -8.433 4.959 11.470 1.00 95.38 80 ILE A C 1
ATOM 644 O O . ILE A 1 80 ? -7.409 4.629 10.886 1.00 95.38 80 ILE A O 1
ATOM 648 N N . ILE A 1 81 ? -8.517 4.918 12.807 1.00 95.50 81 ILE A N 1
ATOM 649 C CA . ILE A 1 81 ? -7.397 4.456 13.644 1.00 95.50 81 ILE A CA 1
ATOM 650 C C . ILE A 1 81 ? -7.093 2.980 13.368 1.00 95.50 81 ILE A C 1
ATOM 652 O O . ILE A 1 81 ? -5.930 2.629 13.182 1.00 95.50 81 ILE A O 1
ATOM 656 N N . ALA A 1 82 ? -8.118 2.121 13.309 1.00 95.19 82 ALA A N 1
ATOM 657 C CA . ALA A 1 82 ? -7.929 0.707 12.990 1.00 95.19 82 ALA A CA 1
ATOM 658 C C . ALA A 1 82 ? -7.287 0.525 11.606 1.00 95.19 82 ALA A C 1
ATOM 660 O O . ALA A 1 82 ? -6.332 -0.235 11.472 1.00 95.19 82 ALA A O 1
ATOM 661 N N . PHE A 1 83 ? -7.760 1.272 10.604 1.00 97.38 83 PHE A N 1
ATOM 662 C CA . PHE A 1 83 ? -7.186 1.265 9.263 1.00 97.38 83 PHE A CA 1
ATOM 663 C C . PHE A 1 83 ? -5.720 1.714 9.257 1.00 97.38 83 PHE A C 1
ATOM 665 O O . PHE A 1 83 ? -4.886 0.999 8.715 1.00 97.38 83 PHE A O 1
ATOM 672 N N . ILE A 1 84 ? -5.387 2.848 9.887 1.00 97.44 84 ILE A N 1
ATOM 673 C CA . ILE A 1 84 ? -4.022 3.404 9.911 1.00 97.44 84 ILE A CA 1
ATOM 674 C C . ILE A 1 84 ? -3.045 2.464 10.618 1.00 97.44 84 ILE A C 1
ATOM 676 O O . ILE A 1 84 ? -1.947 2.247 10.114 1.00 97.44 84 ILE A O 1
ATOM 680 N N . ILE A 1 85 ? -3.425 1.895 11.768 1.00 97.50 85 ILE A N 1
ATOM 681 C CA . ILE A 1 85 ? -2.559 0.955 12.495 1.00 97.50 85 ILE A CA 1
ATOM 682 C C . ILE A 1 85 ? -2.280 -0.269 11.623 1.00 97.50 85 ILE A C 1
ATOM 684 O O . ILE A 1 85 ? -1.128 -0.655 11.445 1.00 97.50 85 ILE A O 1
ATOM 688 N N . SER A 1 86 ? -3.323 -0.857 11.039 1.00 97.69 86 SER A N 1
ATOM 689 C CA . SER A 1 86 ? -3.172 -2.009 10.156 1.00 97.69 86 SER A CA 1
ATOM 690 C C . SER A 1 86 ? -2.388 -1.689 8.884 1.00 97.69 86 SER A C 1
ATOM 692 O O . SER A 1 86 ? -1.572 -2.502 8.460 1.00 97.69 86 SER A O 1
ATOM 694 N N . LEU A 1 87 ? -2.582 -0.501 8.310 1.00 98.19 87 LEU A N 1
ATOM 695 C CA . LEU A 1 87 ? -1.806 0.003 7.182 1.00 98.19 87 LEU A CA 1
ATOM 696 C C . LEU A 1 87 ? -0.323 0.095 7.544 1.00 98.19 87 LEU A C 1
ATOM 698 O O . LEU A 1 87 ? 0.502 -0.472 6.840 1.00 98.19 87 LEU A O 1
ATOM 702 N N . ALA A 1 88 ? 0.018 0.728 8.669 1.00 97.88 88 ALA A N 1
ATOM 703 C CA . ALA A 1 88 ? 1.398 0.861 9.128 1.00 97.88 88 ALA A CA 1
ATOM 704 C C . ALA A 1 88 ? 2.073 -0.501 9.362 1.00 97.88 88 ALA A C 1
ATOM 706 O O . ALA A 1 88 ? 3.222 -0.690 8.968 1.00 97.88 88 ALA A O 1
ATOM 707 N N . VAL A 1 89 ? 1.354 -1.468 9.945 1.00 98.19 89 VAL A N 1
ATOM 708 C CA . VAL A 1 89 ? 1.848 -2.847 10.105 1.00 98.19 89 VAL A CA 1
ATOM 709 C C . VAL A 1 89 ? 2.092 -3.506 8.745 1.00 98.19 89 VAL A C 1
ATOM 711 O O . VAL A 1 89 ? 3.128 -4.141 8.558 1.00 98.19 89 VAL A O 1
ATOM 714 N N . GLY A 1 90 ? 1.178 -3.333 7.785 1.00 97.81 90 GLY A N 1
ATOM 715 C CA . GLY A 1 90 ? 1.344 -3.840 6.421 1.00 97.81 90 GLY A CA 1
ATOM 716 C C . GLY A 1 90 ? 2.572 -3.246 5.727 1.00 97.81 90 GLY A C 1
ATOM 717 O O . GLY A 1 90 ? 3.377 -3.994 5.177 1.00 97.81 90 GLY A O 1
ATOM 718 N N . ILE A 1 91 ? 2.759 -1.926 5.836 1.00 97.75 91 ILE A N 1
ATOM 719 C CA . ILE A 1 91 ? 3.918 -1.206 5.285 1.00 97.75 91 ILE A CA 1
ATOM 720 C C . ILE A 1 91 ? 5.217 -1.721 5.908 1.00 97.75 91 ILE A C 1
ATOM 722 O O . ILE A 1 91 ? 6.159 -2.038 5.188 1.00 97.75 91 ILE A O 1
ATOM 726 N N . ALA A 1 92 ? 5.271 -1.849 7.237 1.00 97.81 92 ALA A N 1
ATOM 727 C CA . ALA A 1 92 ? 6.442 -2.388 7.924 1.00 97.81 92 ALA A CA 1
ATOM 728 C C . ALA A 1 92 ? 6.756 -3.820 7.462 1.00 97.81 92 ALA A C 1
ATOM 730 O O . ALA A 1 92 ? 7.914 -4.144 7.200 1.00 97.81 92 ALA A O 1
ATOM 731 N N . GLY A 1 93 ? 5.726 -4.658 7.303 1.00 96.50 93 GLY A N 1
ATOM 732 C CA . GLY A 1 93 ? 5.864 -6.003 6.751 1.00 96.50 93 GLY A CA 1
ATOM 733 C C . GLY A 1 93 ? 6.447 -6.000 5.337 1.00 96.50 93 GLY A C 1
ATOM 734 O O . GLY A 1 93 ? 7.373 -6.762 5.067 1.00 96.50 93 GLY A O 1
ATOM 735 N N . PHE A 1 94 ? 5.950 -5.126 4.458 1.00 96.12 94 PHE A N 1
ATOM 736 C CA . PHE A 1 94 ? 6.458 -4.976 3.093 1.00 96.12 94 PHE A CA 1
ATOM 737 C C . PHE A 1 94 ? 7.923 -4.528 3.082 1.00 96.12 94 PHE A C 1
ATOM 739 O O . PHE A 1 94 ? 8.740 -5.142 2.405 1.00 96.12 94 PHE A O 1
ATOM 746 N N . VAL A 1 95 ? 8.285 -3.523 3.885 1.00 96.19 95 VAL A N 1
ATOM 747 C CA . VAL A 1 95 ? 9.672 -3.040 3.986 1.00 96.19 95 VAL A CA 1
ATOM 748 C C . VAL A 1 95 ? 10.608 -4.154 4.456 1.00 96.19 95 VAL A C 1
ATOM 750 O O . VAL A 1 95 ? 11.641 -4.382 3.836 1.00 96.19 95 VAL A O 1
ATOM 753 N N . ILE A 1 96 ? 10.239 -4.895 5.507 1.00 96.38 96 ILE A N 1
ATOM 754 C CA . ILE A 1 96 ? 11.037 -6.032 5.996 1.00 96.38 96 ILE A CA 1
ATOM 755 C C . ILE A 1 96 ? 11.182 -7.109 4.915 1.00 96.38 96 ILE A C 1
ATOM 757 O O . ILE A 1 96 ? 12.247 -7.706 4.790 1.00 96.38 96 ILE A O 1
ATOM 761 N N . PHE A 1 97 ? 10.119 -7.383 4.158 1.00 94.75 97 PHE A N 1
ATOM 762 C CA . PHE A 1 97 ? 10.142 -8.366 3.079 1.00 94.75 97 PHE A CA 1
ATOM 763 C C . PHE A 1 97 ? 11.092 -7.950 1.952 1.00 94.75 97 PHE A C 1
ATOM 765 O O . PHE A 1 97 ? 11.954 -8.735 1.571 1.00 94.75 97 PHE A O 1
ATOM 772 N N . VAL A 1 98 ? 10.991 -6.705 1.482 1.00 92.31 98 VAL A N 1
ATOM 773 C CA . VAL A 1 98 ? 11.870 -6.161 0.437 1.00 92.31 98 VAL A CA 1
ATOM 774 C C . VAL A 1 98 ? 13.331 -6.161 0.890 1.00 92.31 98 VAL A C 1
ATOM 776 O O . VAL A 1 98 ? 14.182 -6.647 0.158 1.00 92.31 98 VAL A O 1
ATOM 779 N N . LEU A 1 99 ? 13.623 -5.724 2.120 1.00 93.69 99 LEU A N 1
ATOM 780 C CA . LEU A 1 99 ? 14.985 -5.722 2.681 1.00 93.69 99 LEU A CA 1
ATOM 781 C C . LEU A 1 99 ? 15.603 -7.115 2.860 1.00 93.69 99 LEU A C 1
ATOM 783 O O . LEU A 1 99 ? 16.801 -7.217 3.086 1.00 93.69 99 LEU A O 1
ATOM 787 N N . LYS A 1 100 ? 14.798 -8.181 2.854 1.00 93.94 100 LYS A N 1
ATOM 788 C CA . LYS A 1 100 ? 15.300 -9.562 2.900 1.00 93.94 100 LYS A CA 1
ATOM 789 C C . LYS A 1 100 ? 15.553 -10.151 1.516 1.00 93.94 100 LYS A C 1
ATOM 791 O O . LYS A 1 100 ? 16.204 -11.187 1.429 1.00 93.94 100 LYS A O 1
ATOM 796 N N . ILE A 1 101 ? 14.947 -9.568 0.485 1.00 87.94 101 ILE A N 1
ATOM 797 C CA . ILE A 1 101 ? 15.054 -10.028 -0.902 1.00 87.94 101 ILE A CA 1
ATOM 798 C C . ILE A 1 101 ? 16.165 -9.281 -1.641 1.00 87.94 101 ILE A C 1
ATOM 800 O O . ILE A 1 101 ? 16.836 -9.898 -2.465 1.00 87.94 101 ILE A O 1
ATOM 804 N N . LEU A 1 102 ? 16.332 -7.985 -1.357 1.00 77.38 102 LEU A N 1
ATOM 805 C CA . LEU A 1 102 ? 17.449 -7.157 -1.823 1.00 77.38 102 LEU A CA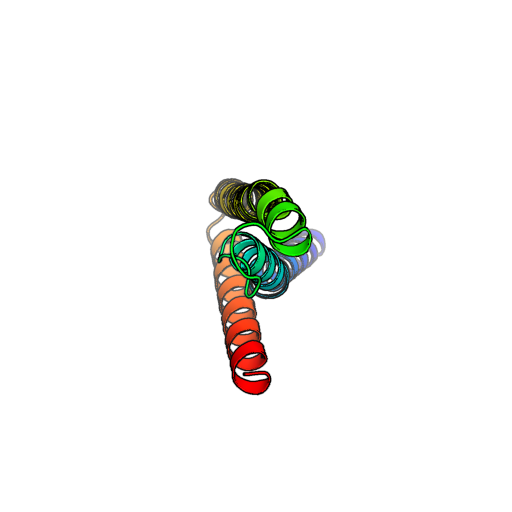 1
ATOM 806 C C . LEU A 1 102 ? 18.725 -7.454 -1.028 1.00 77.38 102 LEU A C 1
ATOM 808 O O . LEU A 1 102 ? 19.805 -7.430 -1.655 1.00 77.38 102 LEU A O 1
#

Foldseek 3Di:
DVVVVVLLVVLLVVLLCLQAVLVVQLVVLVVLQPADPDDPPDPVRVVSVVSNVVSVVSNVVSVVVVVVSCVVQVVDPSSVVSSNVSNVVNNVVNVVVVVVVD

Secondary structure (DSSP, 8-state):
-HHHHHHHHHHHHHHHHIIIIIHHHHHHHHHHHSPPSSPTTSHHHHHHHTTHHHHHHHHHHHHHHHHHHHHHHTT-HHHHHHHHHHHHHHHHHHHHHHHHH-

Sequence (102 aa):
MKNNIIKKVLIALHGLFQGFIGLWWSFVGIAFITHPDSSPGTKDWEEDEALIPVGYIMILIYLIILAASFYIFKEKKSDIIAFIISLAVGIAGFVIFVLKIL

Radius of gyration: 17.57 Å; Cα contacts (8 Å, |Δi|>4): 102; chains: 1; bounding box: 43×19×49 Å

Mean predicted aligned error: 4.83 Å

Solvent-accessible surface area (backbone atoms only — not comparable to full-atom values): 5208 Å² total; per-residue (Å²): 118,71,68,63,54,54,50,52,53,52,40,28,52,49,15,27,42,46,21,27,57,38,44,50,48,34,48,53,13,48,58,36,52,52,74,59,96,48,59,89,90,39,74,63,25,59,57,42,59,66,36,29,65,52,11,53,51,41,36,49,53,44,51,52,54,52,52,50,50,53,67,66,28,61,84,37,71,70,50,36,50,41,23,50,54,25,21,53,53,14,36,53,52,37,53,56,52,50,66,73,73,109

Nearest PDB structures (foldseek):
  3q0k-assembly1_A  TM=4.635E-01  e=2.431E+00  Homo sapiens
  7a0g-assembly1_DDD  TM=2.745E-01  e=6.305E+00  Serratia marcescens